Protein AF-J9G7B9-F1 (afdb_monomer_lite)

Structure (mmCIF, N/CA/C/O backbone):
data_AF-J9G7B9-F1
#
_entry.id   AF-J9G7B9-F1
#
loop_
_atom_site.group_PDB
_atom_site.id
_atom_site.type_symbol
_atom_site.label_atom_id
_atom_site.label_alt_id
_atom_site.label_comp_id
_atom_site.label_asym_id
_atom_site.label_entity_id
_atom_site.label_seq_id
_atom_site.pdbx_PDB_ins_code
_atom_site.Cartn_x
_atom_site.Cartn_y
_atom_site.Cartn_z
_atom_site.occupancy
_atom_site.B_iso_or_equiv
_atom_site.auth_seq_id
_atom_site.au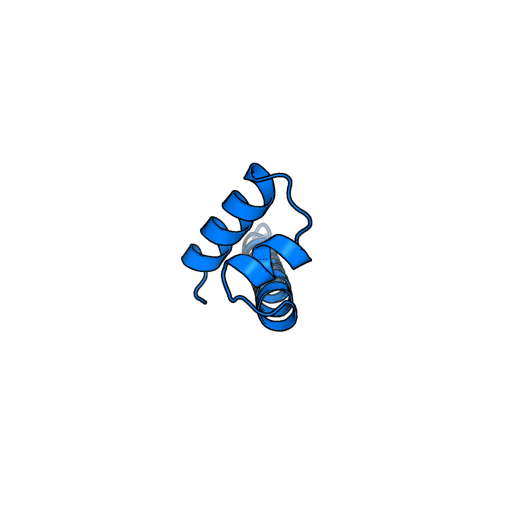th_comp_id
_atom_site.auth_asym_id
_atom_site.auth_atom_id
_atom_site.pdbx_PDB_model_num
ATOM 1 N N . MET A 1 1 ? 0.612 6.752 -7.892 1.00 82.25 1 MET A N 1
ATOM 2 C CA . MET A 1 1 ? 1.638 6.404 -6.889 1.00 82.25 1 MET A CA 1
ATOM 3 C C . MET A 1 1 ? 2.993 6.245 -7.562 1.00 82.25 1 MET A C 1
ATOM 5 O O . MET A 1 1 ? 3.202 5.297 -8.332 1.00 82.25 1 MET A O 1
ATOM 9 N N . ASN A 1 2 ? 3.850 7.245 -7.369 1.00 88.25 2 ASN A N 1
ATOM 10 C CA . ASN A 1 2 ? 5.229 7.258 -7.856 1.00 88.25 2 ASN A CA 1
ATOM 11 C C . ASN A 1 2 ? 6.148 6.550 -6.828 1.00 88.25 2 ASN A C 1
ATOM 13 O O . ASN A 1 2 ? 5.652 5.994 -5.847 1.00 88.25 2 ASN A O 1
ATOM 17 N N . ARG A 1 3 ? 7.460 6.512 -7.083 1.00 85.94 3 ARG A N 1
ATOM 18 C CA . ARG A 1 3 ? 8.424 5.850 -6.192 1.00 85.94 3 ARG A CA 1
ATOM 19 C C . ARG A 1 3 ? 8.542 6.540 -4.827 1.00 85.94 3 ARG A C 1
ATOM 21 O O . ARG A 1 3 ? 8.492 5.848 -3.821 1.00 85.94 3 ARG A O 1
ATOM 28 N N . PHE A 1 4 ? 8.652 7.866 -4.798 1.00 89.12 4 PHE A N 1
ATOM 29 C CA . PHE A 1 4 ? 8.779 8.638 -3.556 1.00 89.12 4 PHE A CA 1
ATOM 30 C C . PHE A 1 4 ? 7.539 8.498 -2.665 1.00 89.12 4 PHE A C 1
ATOM 32 O O . PHE A 1 4 ? 7.665 8.197 -1.487 1.00 89.12 4 PHE A O 1
ATOM 39 N N . GLU A 1 5 ? 6.347 8.576 -3.257 1.00 91.12 5 GLU A N 1
ATOM 40 C CA . GLU A 1 5 ? 5.067 8.355 -2.567 1.00 91.12 5 GLU A CA 1
ATOM 41 C C . GLU A 1 5 ? 4.980 6.942 -1.976 1.00 91.12 5 GLU A C 1
ATOM 43 O O . GLU A 1 5 ? 4.367 6.734 -0.936 1.00 91.12 5 GLU A O 1
ATOM 48 N N . PHE A 1 6 ? 5.579 5.940 -2.634 1.00 92.38 6 PHE A N 1
ATOM 49 C CA . PHE A 1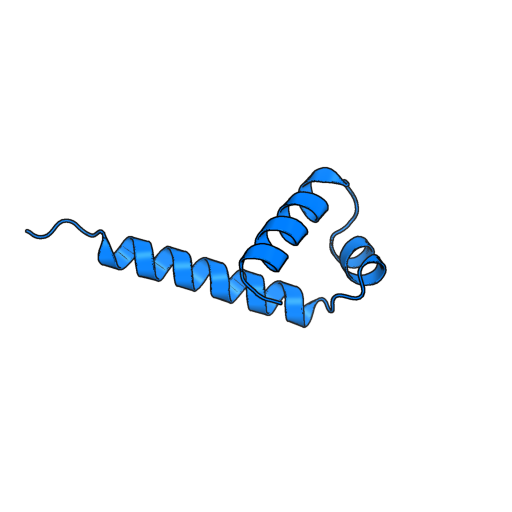 6 ? 5.635 4.583 -2.088 1.00 92.38 6 PHE A CA 1
ATOM 50 C C . PHE A 1 6 ? 6.627 4.452 -0.937 1.00 92.38 6 PHE A C 1
ATOM 52 O O . PHE A 1 6 ? 6.308 3.787 0.042 1.00 92.38 6 PHE A O 1
ATOM 59 N N . GLU A 1 7 ? 7.807 5.058 -1.050 1.00 91.88 7 GLU A N 1
ATOM 60 C CA . GLU A 1 7 ? 8.818 5.034 0.012 1.00 91.88 7 GLU A CA 1
ATOM 61 C C . GLU A 1 7 ? 8.311 5.750 1.275 1.00 91.88 7 GLU A C 1
ATOM 63 O O . GLU A 1 7 ? 8.466 5.224 2.376 1.00 91.88 7 GLU A O 1
ATOM 68 N N . GLU A 1 8 ? 7.623 6.885 1.124 1.00 93.81 8 GLU A N 1
ATOM 69 C CA . GLU A 1 8 ? 6.969 7.577 2.239 1.00 93.81 8 GLU A CA 1
ATOM 70 C C . GLU A 1 8 ? 5.841 6.733 2.849 1.00 93.81 8 GLU A C 1
ATOM 72 O O . GLU A 1 8 ? 5.783 6.560 4.068 1.00 93.81 8 GLU A O 1
ATOM 77 N N . LEU A 1 9 ? 4.985 6.137 2.013 1.00 92.69 9 LEU A N 1
ATOM 78 C CA . LEU A 1 9 ? 3.920 5.248 2.474 1.00 92.69 9 LEU A CA 1
ATOM 79 C C . LEU A 1 9 ? 4.473 4.033 3.240 1.00 92.69 9 LEU A C 1
ATOM 81 O O . LEU A 1 9 ? 3.935 3.676 4.284 1.00 92.69 9 LEU A O 1
ATOM 85 N N . GLU A 1 10 ? 5.540 3.392 2.751 1.00 92.69 10 GLU A N 1
ATOM 86 C CA . GLU A 1 10 ? 6.212 2.274 3.436 1.00 92.69 10 GLU A CA 1
ATOM 87 C C . GLU A 1 10 ? 6.754 2.698 4.803 1.00 92.69 10 GLU A C 1
ATOM 89 O O . GLU A 1 10 ? 6.583 1.969 5.781 1.00 92.69 10 GLU A O 1
ATOM 94 N N . LEU A 1 11 ? 7.358 3.886 4.893 1.00 94.06 11 LEU A N 1
ATOM 95 C CA . LEU A 1 11 ? 7.868 4.410 6.156 1.00 94.06 11 LEU A CA 1
ATOM 96 C C . LEU A 1 11 ? 6.731 4.618 7.165 1.00 94.06 11 LEU A C 1
ATOM 98 O O . LEU A 1 11 ? 6.831 4.189 8.315 1.00 94.06 11 LEU A O 1
ATOM 102 N N . GLN A 1 12 ? 5.622 5.212 6.723 1.00 93.88 12 GLN A N 1
ATOM 103 C CA . GLN A 1 12 ? 4.454 5.440 7.571 1.00 93.88 12 GLN A CA 1
ATOM 104 C C . GLN A 1 12 ? 3.788 4.123 8.016 1.00 93.88 12 GLN A C 1
ATOM 106 O O . GLN A 1 12 ? 3.407 4.001 9.182 1.00 93.88 12 GLN A O 1
ATOM 111 N N . VAL A 1 13 ? 3.706 3.113 7.135 1.00 91.62 13 VAL A N 1
ATOM 112 C CA . VAL A 1 13 ? 3.256 1.748 7.486 1.00 91.62 13 VAL A CA 1
ATOM 113 C C . VAL A 1 13 ? 4.117 1.158 8.602 1.00 91.62 13 VAL A C 1
ATOM 115 O O . VAL A 1 13 ? 3.594 0.537 9.522 1.00 91.62 13 VAL A O 1
ATOM 118 N N . GLN A 1 14 ? 5.439 1.315 8.519 1.00 91.12 14 GLN A N 1
ATOM 119 C CA . GLN A 1 14 ? 6.360 0.755 9.510 1.00 91.12 14 GLN A CA 1
ATOM 120 C C . 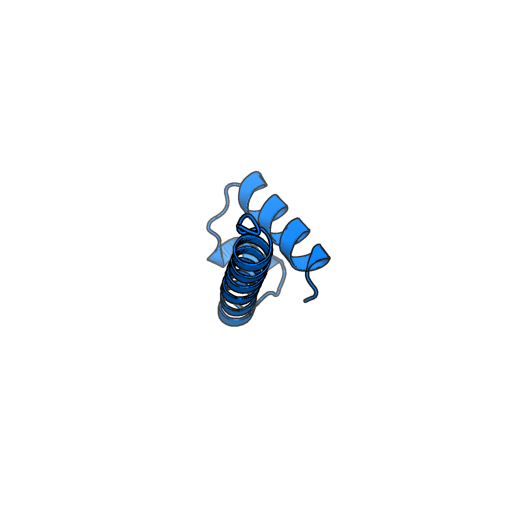GLN A 1 14 ? 6.285 1.486 10.854 1.00 91.12 14 GLN A C 1
ATOM 122 O O . GLN A 1 14 ? 6.42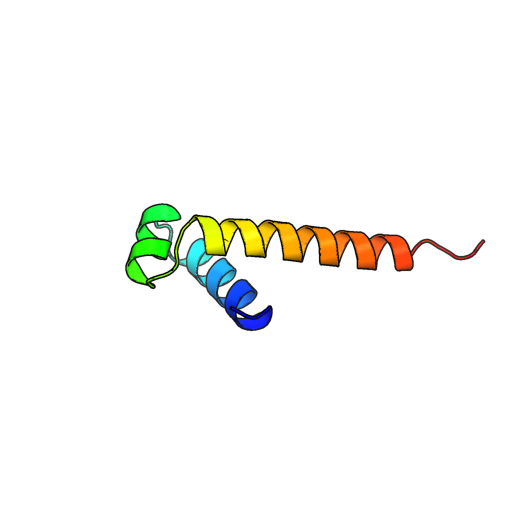1 0.855 11.901 1.00 91.12 14 GLN A O 1
ATOM 127 N N . GLN A 1 15 ? 6.072 2.802 10.833 1.00 93.12 15 GLN A N 1
ATOM 128 C CA . GLN A 1 15 ? 6.076 3.639 12.032 1.00 93.12 15 GLN A CA 1
ATOM 129 C C . GLN A 1 15 ? 4.759 3.608 12.810 1.00 93.12 15 GLN A C 1
ATOM 131 O O . GLN A 1 15 ? 4.774 3.787 14.025 1.00 93.12 15 GLN A O 1
ATOM 136 N N . ASN A 1 16 ? 3.619 3.398 12.147 1.00 89.81 16 ASN A N 1
ATOM 137 C CA . ASN A 1 16 ? 2.324 3.527 12.818 1.00 89.81 16 ASN A CA 1
ATOM 138 C C . ASN A 1 16 ? 1.904 2.297 13.644 1.00 89.81 16 ASN A C 1
ATOM 140 O O . ASN A 1 16 ? 0.955 2.391 14.419 1.00 89.81 16 ASN A O 1
ATOM 144 N N . GLY A 1 17 ? 2.564 1.146 13.461 1.00 88.94 17 GLY A N 1
ATOM 145 C CA . GLY A 1 17 ? 2.254 -0.103 14.166 1.00 88.94 17 GLY A CA 1
ATOM 146 C C . GLY A 1 17 ? 0.867 -0.704 13.876 1.00 88.94 17 GLY A C 1
ATOM 147 O O . GLY A 1 17 ? 0.473 -1.676 14.521 1.00 88.94 17 GLY A O 1
ATOM 148 N N . LEU A 1 18 ? 0.114 -0.154 12.922 1.00 92.81 18 LEU A N 1
ATOM 149 C CA . LEU A 1 18 ? -1.197 -0.642 12.511 1.00 92.81 18 LEU A CA 1
ATOM 150 C C . LEU A 1 18 ? -1.060 -1.821 11.541 1.00 92.81 18 LEU A C 1
ATOM 152 O O . LEU A 1 18 ? -0.107 -1.903 10.761 1.00 92.81 18 LEU A O 1
ATOM 156 N N . PRO A 1 19 ? -2.061 -2.717 11.490 1.00 93.88 19 PRO A N 1
ATOM 157 C CA . PRO A 1 19 ? -2.136 -3.701 10.424 1.00 93.88 19 PRO A CA 1
ATOM 158 C C . PRO A 1 19 ? -2.165 -3.010 9.055 1.00 93.88 19 PRO A C 1
ATOM 160 O O . PRO A 1 19 ? -2.999 -2.137 8.814 1.00 93.88 19 PRO A O 1
ATOM 163 N N . LEU A 1 20 ? -1.308 -3.456 8.129 1.00 92.69 20 LEU A N 1
ATOM 164 C CA . LEU A 1 20 ? -1.153 -2.884 6.783 1.00 92.69 20 LEU A CA 1
ATOM 165 C C . LEU A 1 20 ? -2.496 -2.595 6.097 1.00 92.69 20 LEU A C 1
ATOM 167 O O . LEU A 1 20 ? -2.709 -1.517 5.557 1.00 92.69 20 LEU A O 1
ATOM 171 N N . LYS A 1 21 ? -3.427 -3.553 6.142 1.00 92.44 21 LYS A N 1
ATOM 172 C CA . LYS A 1 21 ? -4.748 -3.423 5.514 1.00 92.44 21 LYS A CA 1
ATOM 173 C C . LYS A 1 21 ? -5.552 -2.242 6.073 1.00 92.44 21 LYS A C 1
ATOM 175 O O . LYS A 1 21 ? -6.191 -1.536 5.300 1.00 92.44 21 LYS A O 1
ATOM 180 N N . LEU A 1 22 ? -5.510 -2.044 7.391 1.00 94.19 22 LEU A N 1
ATOM 181 C CA . LEU A 1 22 ? -6.211 -0.963 8.089 1.00 94.19 22 LEU A CA 1
ATOM 182 C C . LEU A 1 22 ? -5.631 0.392 7.696 1.00 94.19 22 LEU A C 1
ATOM 184 O O . LEU A 1 22 ? -6.372 1.290 7.309 1.00 94.19 22 LEU A O 1
ATOM 188 N N . TYR A 1 23 ? -4.305 0.504 7.714 1.00 94.81 23 TYR A N 1
ATOM 189 C CA . TYR A 1 23 ? -3.639 1.741 7.337 1.00 94.81 23 TYR A CA 1
ATOM 190 C C . TYR A 1 23 ? -3.873 2.105 5.866 1.00 94.81 23 TYR A C 1
ATOM 192 O O . TYR A 1 23 ? -4.257 3.231 5.569 1.00 94.81 23 TYR A O 1
ATOM 200 N N . LEU A 1 24 ? -3.734 1.143 4.946 1.00 94.19 24 LEU A N 1
ATOM 201 C CA . LEU A 1 24 ? -4.011 1.366 3.524 1.00 94.19 24 LEU A CA 1
ATOM 202 C C . LEU A 1 24 ? -5.452 1.837 3.289 1.00 94.19 24 LEU A C 1
ATOM 204 O O . LEU A 1 24 ? -5.681 2.741 2.490 1.00 94.19 24 LEU A O 1
ATOM 208 N N . GLN A 1 25 ? -6.416 1.280 4.027 1.00 94.12 25 GLN A N 1
ATOM 209 C CA . GLN A 1 25 ? -7.803 1.735 3.980 1.00 94.12 25 GLN A CA 1
ATOM 210 C C . GLN A 1 25 ? -7.958 3.178 4.491 1.00 94.12 25 GLN A C 1
ATOM 212 O O . GLN A 1 25 ? -8.698 3.944 3.879 1.00 94.12 25 GLN A O 1
ATOM 217 N N . GLN A 1 26 ? -7.254 3.568 5.561 1.00 93.75 26 GLN A N 1
ATOM 218 C CA . GLN A 1 26 ? -7.294 4.937 6.096 1.00 93.75 26 GLN A CA 1
ATOM 219 C C . GLN A 1 26 ? -6.729 5.970 5.119 1.00 93.75 26 GLN A C 1
ATOM 221 O O . GLN A 1 26 ? -7.292 7.053 4.993 1.00 93.75 26 GLN A O 1
ATOM 226 N N . VAL A 1 27 ? -5.655 5.635 4.403 1.00 92.44 27 VAL A N 1
ATOM 227 C CA . VAL A 1 27 ? -5.040 6.540 3.416 1.00 92.44 27 VAL A CA 1
ATOM 228 C C . VAL A 1 27 ? -5.668 6.439 2.019 1.00 92.44 27 VAL A C 1
ATOM 230 O O . VAL A 1 27 ? -5.189 7.062 1.075 1.00 92.44 27 VAL A O 1
ATOM 233 N N . GLY A 1 28 ? -6.728 5.639 1.854 1.00 93.94 28 GLY A N 1
ATOM 234 C CA . GLY A 1 28 ? -7.427 5.482 0.576 1.00 93.94 28 GLY A CA 1
ATOM 235 C C . GLY A 1 28 ? -6.635 4.719 -0.493 1.00 93.94 28 GLY A C 1
ATOM 236 O O . GLY A 1 28 ? -6.923 4.836 -1.685 1.00 93.94 28 GLY A O 1
ATOM 237 N N . VAL A 1 29 ? -5.641 3.922 -0.097 1.00 93.31 29 VAL A N 1
ATOM 238 C CA . VAL A 1 29 ? -4.826 3.115 -1.011 1.00 93.31 29 VAL A CA 1
ATOM 239 C C . VAL A 1 29 ? -5.371 1.690 -1.069 1.00 93.31 29 VAL A C 1
ATOM 241 O O . VAL A 1 29 ? -5.522 1.010 -0.058 1.00 93.31 29 VAL A O 1
ATOM 244 N N . SER A 1 30 ? -5.634 1.186 -2.277 1.00 93.56 30 SER A N 1
ATOM 245 C CA . SER A 1 30 ? -6.047 -0.212 -2.435 1.00 93.56 30 SER A CA 1
ATOM 246 C C . SER A 1 30 ?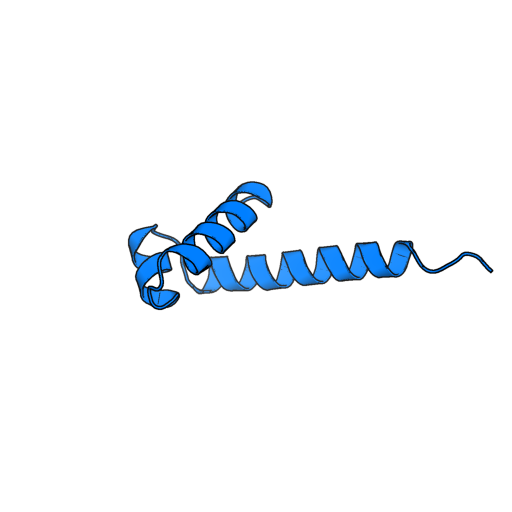 -4.889 -1.175 -2.149 1.00 93.56 30 SER A C 1
ATOM 248 O O . SER A 1 30 ? -3.738 -0.932 -2.529 1.00 93.56 30 SER A O 1
ATOM 250 N N . TYR A 1 31 ? -5.205 -2.324 -1.551 1.00 92.25 31 TYR A N 1
ATOM 251 C CA . TYR A 1 31 ? -4.231 -3.383 -1.271 1.00 92.25 31 TYR A CA 1
ATOM 252 C C . TYR A 1 31 ? -3.494 -3.851 -2.540 1.00 92.25 31 TYR A C 1
ATOM 254 O O . TYR A 1 31 ? -2.272 -4.001 -2.544 1.00 92.25 31 TYR A O 1
ATOM 262 N N . SER A 1 32 ? -4.216 -4.003 -3.654 1.00 92.50 32 SER A N 1
ATOM 263 C CA . SER A 1 32 ? -3.650 -4.351 -4.964 1.00 92.50 32 SER A CA 1
ATOM 264 C C . SER A 1 32 ? -2.657 -3.309 -5.477 1.00 92.50 32 SER A C 1
ATOM 266 O O . SER A 1 32 ? -1.590 -3.678 -5.968 1.00 92.50 32 SER A O 1
ATOM 268 N N . THR A 1 33 ? -2.968 -2.016 -5.328 1.00 91.94 33 THR A N 1
ATOM 269 C CA . THR A 1 33 ? -2.078 -0.922 -5.746 1.00 91.94 33 THR A CA 1
ATOM 270 C C . THR A 1 33 ? -0.771 -0.959 -4.958 1.00 91.94 33 THR A C 1
ATOM 272 O O . THR A 1 33 ? 0.306 -0.896 -5.556 1.00 91.94 33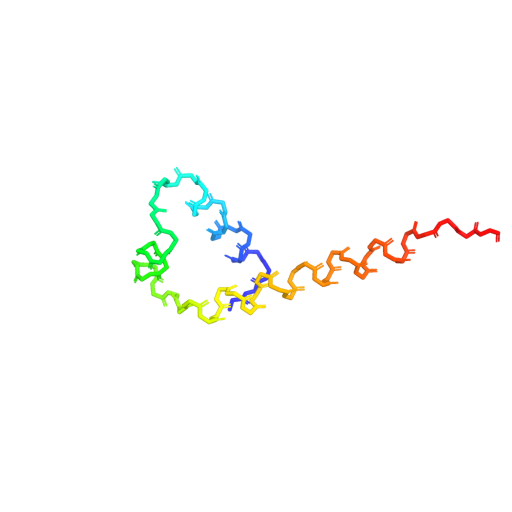 THR A O 1
ATOM 275 N N . TYR A 1 34 ? -0.863 -1.118 -3.634 1.00 93.50 34 TYR A N 1
ATOM 276 C CA . TYR A 1 34 ? 0.301 -1.211 -2.754 1.00 93.50 34 TYR A CA 1
ATOM 277 C C . TYR A 1 34 ? 1.188 -2.409 -3.121 1.00 93.50 34 TYR A C 1
ATOM 279 O O . TYR A 1 34 ? 2.385 -2.249 -3.364 1.00 93.50 34 TYR A O 1
ATOM 287 N N . HIS A 1 35 ? 0.609 -3.606 -3.254 1.00 92.56 35 HIS A N 1
ATOM 288 C CA . HIS A 1 35 ? 1.381 -4.810 -3.572 1.00 92.56 35 HIS A CA 1
ATOM 289 C C . HIS A 1 35 ? 1.996 -4.778 -4.972 1.00 92.56 35 HIS A C 1
ATOM 291 O O . HIS A 1 35 ? 3.128 -5.233 -5.151 1.00 92.56 35 HIS A O 1
ATOM 297 N N . TYR A 1 36 ? 1.288 -4.224 -5.958 1.00 92.56 36 TYR A N 1
ATOM 298 C CA . TYR A 1 36 ? 1.843 -4.023 -7.293 1.00 92.56 36 TYR A CA 1
ATOM 299 C C . TYR A 1 36 ? 3.067 -3.101 -7.251 1.00 92.56 36 TYR A C 1
ATOM 301 O O . TYR A 1 36 ? 4.100 -3.426 -7.841 1.00 92.56 36 TYR A O 1
ATOM 309 N N . ARG A 1 37 ? 2.998 -1.986 -6.507 1.00 90.94 37 ARG A N 1
ATOM 310 C CA . ARG A 1 37 ? 4.153 -1.093 -6.346 1.00 90.94 37 ARG A CA 1
ATOM 311 C C . ARG A 1 37 ? 5.301 -1.719 -5.583 1.00 90.94 37 ARG A C 1
ATOM 313 O O . ARG A 1 37 ? 6.429 -1.622 -6.055 1.00 90.94 37 ARG A O 1
ATOM 320 N N . ARG A 1 38 ? 5.021 -2.457 -4.513 1.00 90.75 38 ARG A N 1
ATOM 321 C CA . ARG A 1 38 ? 6.049 -3.187 -3.770 1.00 90.75 38 ARG A CA 1
ATOM 322 C C . ARG A 1 38 ? 6.801 -4.183 -4.649 1.00 90.75 38 ARG A C 1
ATOM 324 O O . ARG A 1 38 ? 8.027 -4.187 -4.642 1.00 90.75 38 ARG A O 1
ATOM 331 N N . LYS A 1 39 ? 6.089 -4.971 -5.463 1.00 90.25 39 LYS A N 1
ATOM 332 C CA . LYS A 1 39 ? 6.716 -5.887 -6.433 1.00 90.25 39 LYS A CA 1
ATOM 333 C C . LYS A 1 39 ? 7.561 -5.140 -7.463 1.00 90.25 39 LYS A C 1
ATOM 335 O O . LYS A 1 39 ? 8.676 -5.566 -7.747 1.00 90.25 39 LYS A O 1
ATOM 340 N N . LYS A 1 40 ? 7.051 -4.024 -7.993 1.00 87.81 40 LYS A N 1
ATOM 341 C CA . LYS A 1 40 ? 7.775 -3.219 -8.982 1.00 87.81 40 LYS A CA 1
ATOM 342 C C . LYS A 1 40 ? 9.068 -2.633 -8.403 1.00 87.81 40 LYS A C 1
ATOM 344 O O . LYS A 1 40 ? 10.111 -2.797 -9.020 1.00 87.81 40 LYS A O 1
ATOM 349 N N . CYS A 1 41 ? 9.032 -2.070 -7.194 1.00 83.25 41 CYS A N 1
ATOM 350 C CA . CYS A 1 41 ? 10.224 -1.519 -6.546 1.00 83.25 41 CYS A CA 1
ATOM 351 C C . CYS A 1 41 ? 11.274 -2.582 -6.198 1.00 83.25 41 CYS A C 1
ATOM 353 O O . CYS A 1 41 ? 12.467 -2.294 -6.260 1.00 83.25 41 CYS A O 1
ATOM 355 N N . VAL A 1 42 ? 10.862 -3.804 -5.841 1.00 82.12 42 VAL A N 1
ATOM 356 C CA . VAL A 1 42 ? 11.801 -4.924 -5.648 1.00 82.12 42 VAL A CA 1
ATOM 357 C C . VAL A 1 42 ? 12.472 -5.289 -6.972 1.00 82.12 42 VAL A C 1
ATOM 359 O O . VAL A 1 42 ? 13.695 -5.328 -7.031 1.00 82.12 42 VAL A O 1
ATOM 362 N N . ALA A 1 43 ? 11.696 -5.445 -8.048 1.00 80.88 43 ALA A N 1
ATOM 363 C CA . ALA A 1 43 ? 12.238 -5.743 -9.373 1.00 80.88 43 ALA A CA 1
ATOM 364 C C . ALA A 1 43 ? 13.176 -4.638 -9.898 1.00 80.88 43 ALA A C 1
ATOM 366 O O . ALA A 1 43 ? 14.206 -4.940 -10.496 1.00 80.88 43 ALA A O 1
ATOM 367 N N . GLU A 1 44 ? 12.866 -3.363 -9.642 1.00 80.50 44 GLU A N 1
ATOM 368 C CA . GLU A 1 44 ? 13.749 -2.233 -9.968 1.00 80.50 44 GLU A CA 1
ATOM 369 C C . GLU A 1 44 ? 15.073 -2.313 -9.188 1.00 80.50 44 GLU A C 1
ATOM 371 O O . GLU A 1 44 ? 16.141 -2.142 -9.769 1.00 80.50 44 GLU A O 1
ATOM 376 N N . LYS A 1 45 ? 15.030 -2.645 -7.890 1.00 75.19 45 LYS A N 1
ATOM 377 C CA . LYS A 1 45 ? 16.237 -2.845 -7.068 1.00 75.19 45 LYS A CA 1
ATOM 378 C C . LYS A 1 45 ? 17.069 -4.041 -7.531 1.00 75.19 45 LYS A C 1
ATOM 380 O O . LYS A 1 45 ? 18.294 -3.953 -7.520 1.00 75.19 45 LYS A O 1
ATOM 385 N N . ASP A 1 46 ? 16.428 -5.133 -7.930 1.00 72.19 46 ASP A N 1
ATOM 386 C CA . ASP A 1 46 ? 17.120 -6.318 -8.443 1.00 72.19 46 ASP A CA 1
ATOM 387 C C . ASP A 1 46 ? 17.745 -6.060 -9.818 1.00 72.19 46 ASP A C 1
ATOM 389 O O . ASP A 1 46 ? 18.864 -6.501 -10.067 1.00 72.19 46 ASP A O 1
ATOM 393 N N . SER A 1 47 ? 17.087 -5.271 -10.671 1.00 63.66 47 SER A N 1
ATOM 394 C CA . SER A 1 47 ? 17.640 -4.857 -11.969 1.00 63.66 47 SER A CA 1
ATOM 395 C C . SER A 1 47 ? 18.888 -3.981 -11.793 1.00 63.66 47 SER A C 1
ATOM 397 O O . SER A 1 47 ? 19.910 -4.236 -12.422 1.00 63.66 47 SER A O 1
ATOM 399 N N . ILE A 1 48 ? 18.856 -3.019 -10.861 1.00 61.91 48 ILE A N 1
ATOM 400 C CA . ILE A 1 48 ? 20.020 -2.172 -10.529 1.00 61.91 48 ILE A CA 1
ATOM 401 C C . ILE A 1 48 ? 21.172 -3.009 -9.947 1.00 61.91 48 ILE A C 1
ATOM 403 O O . ILE A 1 48 ? 22.338 -2.772 -10.253 1.00 61.91 48 ILE A O 1
ATOM 407 N N . LYS A 1 49 ? 20.869 -4.012 -9.112 1.00 60.53 49 LYS A N 1
ATOM 408 C CA . LYS A 1 49 ? 21.888 -4.920 -8.560 1.00 60.53 49 LYS A CA 1
ATOM 409 C C . LYS A 1 49 ? 22.525 -5.814 -9.624 1.00 60.53 49 LYS A C 1
ATOM 411 O O . LYS A 1 49 ? 23.701 -6.134 -9.486 1.00 60.53 49 LYS A O 1
ATOM 416 N N . GLN A 1 50 ? 21.777 -6.219 -10.653 1.00 59.03 50 GLN A N 1
ATOM 417 C CA . GLN A 1 50 ? 22.332 -6.978 -11.778 1.00 59.03 50 GLN A CA 1
ATOM 418 C C . GLN A 1 50 ? 23.252 -6.123 -12.660 1.00 59.03 50 GLN A C 1
ATOM 420 O O . GLN A 1 50 ? 24.248 -6.638 -13.158 1.00 59.03 50 GLN A O 1
ATOM 425 N N . GLU A 1 51 ? 22.974 -4.825 -12.804 1.00 56.50 51 GLU A N 1
ATOM 426 C CA . GLU A 1 51 ? 23.825 -3.897 -13.565 1.00 56.50 51 GLU A CA 1
ATOM 427 C C . GLU A 1 51 ? 25.169 -3.600 -12.865 1.00 56.50 51 GLU A C 1
ATOM 429 O O . GLU A 1 51 ? 26.165 -3.321 -13.522 1.00 56.50 51 GLU A O 1
ATOM 434 N N . LEU A 1 52 ? 25.231 -3.734 -11.534 1.00 57.34 52 LEU A N 1
ATOM 435 C CA . LEU A 1 52 ? 26.444 -3.544 -10.721 1.00 57.34 52 LEU A CA 1
ATOM 436 C C . LEU A 1 52 ? 27.296 -4.819 -10.546 1.00 57.34 52 LEU A C 1
ATOM 438 O O . LEU A 1 52 ? 28.189 -4.850 -9.693 1.00 57.34 52 LEU A O 1
ATOM 442 N N . ALA A 1 53 ? 27.043 -5.883 -11.315 1.00 55.03 53 ALA A N 1
ATOM 443 C CA . ALA A 1 53 ? 27.941 -7.035 -11.332 1.00 55.03 53 ALA A CA 1
ATOM 444 C C . ALA A 1 53 ? 29.335 -6.604 -11.842 1.00 55.03 53 ALA A C 1
ATOM 446 O O . ALA A 1 53 ? 29.418 -5.841 -12.807 1.00 55.03 53 ALA A O 1
ATOM 447 N N . PRO A 1 54 ? 30.439 -7.058 -11.216 1.00 51.84 54 PRO A N 1
ATOM 448 C CA . PRO A 1 54 ? 31.769 -6.601 -11.586 1.00 51.84 54 PRO A CA 1
ATOM 449 C C . PRO A 1 54 ? 32.065 -7.019 -13.025 1.00 51.84 54 PRO A C 1
ATOM 451 O O . PRO A 1 54 ? 32.011 -8.205 -13.362 1.00 51.84 54 PRO A O 1
ATOM 454 N N . ILE A 1 55 ? 32.374 -6.028 -13.860 1.00 62.12 55 ILE A N 1
ATOM 455 C CA . ILE A 1 55 ? 32.950 -6.232 -15.186 1.00 62.12 55 ILE A CA 1
ATOM 456 C C . ILE A 1 55 ? 34.250 -7.022 -14.965 1.00 62.12 55 ILE A C 1
ATOM 458 O O . ILE A 1 55 ? 35.146 -6.540 -14.270 1.00 62.12 55 ILE A O 1
ATOM 462 N N . LYS A 1 56 ? 34.295 -8.263 -15.461 1.00 51.56 56 LYS A N 1
ATOM 463 C CA . LYS A 1 56 ? 35.509 -9.090 -15.487 1.00 51.56 56 LYS A CA 1
ATOM 464 C C . LYS A 1 56 ? 36.436 -8.652 -16.608 1.00 51.56 56 LYS A C 1
ATOM 466 O O . LYS A 1 56 ? 35.906 -8.281 -17.678 1.00 51.56 56 LYS A O 1
#

Secondary structure (DSSP, 8-state):
--HHHHHHHHHHHHHH-S-HHHHHHHTT--HHHHHHHHHHHHHHHHHHHHHTS---

Foldseek 3Di:
DDPVVLVVLVVCCVPPPDDPCVSCVVVVHDPVNNVVVVVVVVVVVVVVVVVPDDDD

Radius of gyration: 14.23 Å; chains: 1; bounding box: 43×18×30 Å

Sequence (56 aa):
MNRFEFEELELQVQQNGLPLKLYLQQVGVSYSTYHYRRKKCVAEKDSIKQELAPIK

Organism: NCBI:txid749906

pLDDT: mean 84.42, std 13.29, range [51.56, 94.81]